Protein AF-A0A1H5FAK3-F1 (afdb_monomer_lite)

Sequence (82 aa):
MSQTPGTENGADRIPVLWAEVLGTGSDPNLGFLENGGDSFRALTLSTMIHEETGVEVDFLDILESENAHALRERVRSAADSS

Radius of gyration: 12.54 Å; chains: 1; bounding box: 35×22×31 Å

Organism: NCBI:txid67331

InterPro domains:
  IPR009081 Phosphopantetheine binding ACP domain [PF00550] (17-71)
  IPR009081 Phosphopantetheine binding ACP domain [PS50075] (5-79)
  IPR036736 ACP-like superfamily [G3DSA:1.10.1200.10] (2-81)
  IPR036736 ACP-like superfamily [SSF47336] (13-75)

pLDDT: mean 89.53, std 15.53, range [37.25, 98.12]

Foldseek 3Di:
DDDDPDDDQLLVCQLVLLCVLLHVPADQQAASVVSVHDLVSLVVSQVVSCVSHVDGDDSVCRNVQRGSVSSSVVSVVRSVVD

Secondary structure (DSSP, 8-state):
----S----GGGGHHHHHHHHH-TT--TTS-TTTTT--HHHHHHHHHHHHHHHS----HHHHHT-S-HHHHHHHHHHHHHT-

Structure (mmCIF, N/CA/C/O backbone):
data_AF-A0A1H5FAK3-F1
#
_entry.id   AF-A0A1H5FAK3-F1
#
loop_
_atom_site.group_PDB
_atom_site.id
_atom_site.type_symbol
_atom_site.label_atom_id
_atom_site.label_alt_id
_atom_site.label_comp_id
_atom_site.label_asym_id
_atom_site.label_entity_id
_atom_site.label_seq_id
_atom_site.pdbx_PDB_ins_code
_atom_site.Cartn_x
_atom_site.Cartn_y
_atom_site.Cartn_z
_atom_site.occupancy
_atom_site.B_iso_or_equiv
_atom_site.auth_seq_id
_atom_site.auth_comp_id
_atom_site.auth_asym_id
_atom_site.auth_atom_id
_atom_site.pdbx_PDB_model_num
ATOM 1 N N . MET A 1 1 ? -23.706 -12.516 18.009 1.00 37.25 1 MET A N 1
ATOM 2 C CA . MET A 1 1 ? -22.443 -12.810 17.306 1.00 37.25 1 MET A CA 1
ATOM 3 C C . MET A 1 1 ? -22.647 -12.380 15.872 1.00 37.25 1 MET A C 1
ATOM 5 O O . MET A 1 1 ? -23.431 -12.999 15.165 1.00 37.25 1 MET A O 1
ATOM 9 N N . SER A 1 2 ? -22.091 -11.222 15.540 1.00 41.59 2 SER A N 1
ATOM 10 C CA . SER A 1 2 ? -22.336 -10.492 14.302 1.00 41.59 2 SER A CA 1
ATOM 11 C C . SER A 1 2 ? -21.371 -10.962 13.223 1.00 41.59 2 SER A C 1
ATOM 13 O O . SER A 1 2 ? -20.164 -10.933 13.443 1.00 41.59 2 SER A O 1
ATOM 15 N N . GLN A 1 3 ? -21.892 -11.346 12.062 1.00 41.56 3 GLN A N 1
ATOM 16 C CA . GLN A 1 3 ? -21.159 -11.226 10.806 1.00 41.56 3 GLN A CA 1
ATOM 17 C C . GLN A 1 3 ? -22.184 -11.141 9.673 1.00 41.56 3 GLN A C 1
ATOM 19 O O . GLN A 1 3 ? -22.896 -12.103 9.388 1.00 41.56 3 GLN A O 1
ATOM 24 N N . THR A 1 4 ? -22.325 -9.950 9.094 1.00 42.03 4 THR A N 1
ATOM 25 C CA . THR A 1 4 ? -23.115 -9.731 7.880 1.00 42.03 4 THR A CA 1
ATOM 26 C C . THR A 1 4 ? -22.289 -10.254 6.701 1.00 42.03 4 THR A C 1
ATOM 28 O O . THR A 1 4 ? -21.133 -9.852 6.568 1.00 42.03 4 THR A O 1
ATOM 31 N N . PRO A 1 5 ? -22.814 -11.161 5.863 1.00 51.09 5 PRO A N 1
ATOM 32 C CA . PRO A 1 5 ? -22.084 -11.665 4.710 1.00 51.09 5 PRO A CA 1
ATOM 33 C C . PRO A 1 5 ? -22.140 -10.625 3.579 1.00 51.09 5 PRO A C 1
ATOM 35 O O . PRO A 1 5 ? -23.230 -10.203 3.202 1.00 51.09 5 PRO A O 1
ATOM 38 N N . GLY A 1 6 ? -20.985 -10.235 3.023 1.00 45.16 6 GLY A N 1
ATOM 39 C CA . GLY A 1 6 ? -20.921 -9.618 1.688 1.00 45.16 6 GLY A CA 1
ATOM 40 C C . GLY A 1 6 ? -20.372 -8.195 1.540 1.00 45.16 6 GLY A C 1
ATOM 41 O O . GLY A 1 6 ? -20.579 -7.624 0.476 1.00 45.16 6 GLY A O 1
ATOM 42 N N . THR A 1 7 ? -19.665 -7.626 2.519 1.00 47.09 7 THR A N 1
ATOM 43 C CA . THR A 1 7 ? -18.852 -6.418 2.278 1.00 47.09 7 THR A CA 1
ATOM 44 C C . THR A 1 7 ? -17.394 -6.849 2.247 1.00 47.09 7 THR A C 1
ATOM 46 O O . THR A 1 7 ? -16.853 -7.229 3.283 1.00 47.09 7 THR A O 1
ATOM 49 N N . GLU A 1 8 ? -16.773 -6.861 1.068 1.00 56.62 8 GLU A N 1
ATOM 50 C CA . GLU A 1 8 ? -15.311 -6.840 0.984 1.00 56.62 8 GLU A CA 1
ATOM 51 C C . GLU A 1 8 ? -14.813 -5.706 1.890 1.00 56.62 8 GLU A C 1
ATOM 53 O O . GLU A 1 8 ? -15.269 -4.569 1.768 1.00 56.62 8 GLU A O 1
ATOM 58 N N . ASN A 1 9 ? -13.980 -6.013 2.889 1.00 73.31 9 ASN A N 1
ATOM 59 C CA . ASN A 1 9 ? -13.390 -4.948 3.691 1.00 73.31 9 ASN A CA 1
ATOM 60 C C . ASN A 1 9 ? -12.515 -4.137 2.725 1.00 73.31 9 ASN A C 1
ATOM 62 O O . ASN A 1 9 ? -11.839 -4.742 1.897 1.00 73.31 9 ASN A O 1
ATOM 66 N N . GLY A 1 10 ? -12.511 -2.802 2.786 1.00 84.62 10 GLY A N 1
ATOM 67 C CA . GLY A 1 10 ? -11.677 -1.998 1.882 1.00 84.62 10 GLY A CA 1
ATOM 68 C C . GLY A 1 10 ? -10.200 -2.437 1.901 1.00 84.62 10 GLY A C 1
ATOM 69 O O . GLY A 1 10 ? -9.517 -2.396 0.881 1.00 84.62 10 GLY A O 1
ATOM 70 N N . ALA A 1 11 ? -9.734 -2.998 3.026 1.00 92.00 11 ALA A N 1
ATOM 71 C CA . ALA A 1 11 ? -8.427 -3.640 3.131 1.00 92.00 11 ALA A CA 1
ATOM 72 C C . ALA A 1 11 ? -8.241 -4.849 2.179 1.00 92.00 11 ALA A C 1
ATOM 74 O O . ALA A 1 11 ? -7.155 -5.064 1.648 1.00 92.00 11 ALA A O 1
ATOM 75 N N . ASP A 1 12 ? -9.271 -5.646 1.896 1.00 93.62 12 ASP A N 1
ATOM 76 C CA . ASP A 1 12 ? -9.175 -6.787 0.972 1.00 93.62 12 ASP A CA 1
ATOM 77 C C . ASP A 1 12 ? -8.843 -6.365 -0.470 1.00 93.62 12 ASP A C 1
ATOM 79 O O . ASP A 1 12 ? -8.327 -7.182 -1.237 1.00 93.62 12 ASP A O 1
ATOM 83 N N . ARG A 1 13 ? -9.044 -5.087 -0.826 1.00 94.56 13 ARG A N 1
ATOM 84 C CA . ARG A 1 13 ? -8.652 -4.526 -2.128 1.00 94.56 13 ARG A CA 1
ATOM 85 C C . ARG A 1 13 ? -7.178 -4.135 -2.224 1.00 94.56 13 ARG A C 1
ATOM 87 O O . ARG A 1 13 ? -6.693 -3.917 -3.331 1.00 94.56 13 ARG A O 1
ATOM 94 N N . ILE A 1 14 ? -6.432 -4.114 -1.120 1.00 95.56 14 ILE A N 1
ATOM 95 C CA . ILE A 1 14 ? -5.024 -3.685 -1.095 1.00 95.56 14 ILE A CA 1
ATOM 96 C C . ILE A 1 14 ? -4.139 -4.440 -2.103 1.00 95.56 14 ILE A C 1
ATOM 98 O O . ILE A 1 14 ? -3.405 -3.770 -2.827 1.00 95.56 14 ILE A O 1
ATOM 102 N N . PRO A 1 15 ? -4.213 -5.781 -2.256 1.00 95.06 15 PRO A N 1
ATOM 103 C CA . PRO A 1 15 ? -3.420 -6.479 -3.272 1.00 95.06 15 PRO A CA 1
ATOM 104 C C . PRO A 1 15 ? -3.756 -6.061 -4.710 1.00 95.06 15 PRO A C 1
ATOM 106 O O . PRO A 1 15 ? -2.893 -6.108 -5.583 1.00 95.06 15 PRO A O 1
ATOM 109 N N . VAL A 1 16 ? -4.999 -5.638 -4.961 1.00 94.81 16 VAL A N 1
ATOM 110 C CA . VAL A 1 16 ? -5.426 -5.130 -6.270 1.00 94.81 16 VAL A CA 1
ATOM 111 C C . VAL A 1 16 ? -4.837 -3.742 -6.504 1.00 94.81 16 VAL A C 1
ATOM 113 O O . VAL A 1 16 ? -4.167 -3.549 -7.512 1.00 94.81 16 VAL A O 1
ATOM 116 N N . LEU A 1 17 ? -4.995 -2.816 -5.552 1.00 95.81 17 LEU A N 1
ATOM 117 C CA . LEU A 1 17 ? -4.432 -1.460 -5.638 1.00 95.81 17 LEU A CA 1
ATOM 118 C C . LEU A 1 17 ? -2.901 -1.490 -5.785 1.00 95.81 17 LEU A C 1
ATOM 120 O O . LEU A 1 17 ? -2.320 -0.737 -6.563 1.00 95.81 17 LEU A O 1
ATOM 124 N N . TRP A 1 18 ? -2.247 -2.413 -5.076 1.00 96.75 18 TRP A N 1
ATOM 125 C CA . TRP A 1 18 ? -0.814 -2.678 -5.188 1.00 96.75 18 T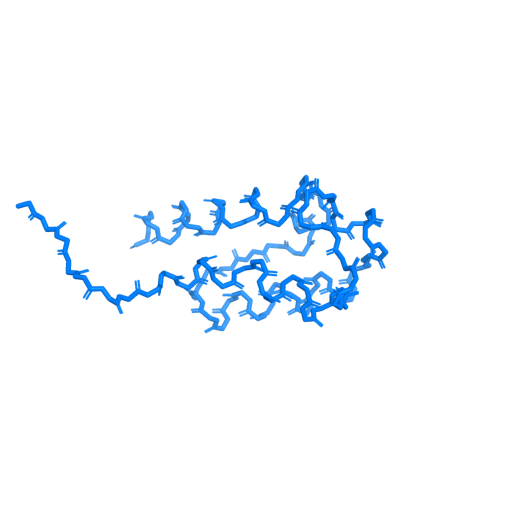RP A CA 1
ATOM 126 C C . TRP A 1 18 ? -0.412 -3.015 -6.627 1.00 96.75 18 TRP A C 1
ATOM 128 O O . TRP A 1 18 ? 0.489 -2.385 -7.182 1.00 96.75 18 TRP A O 1
ATOM 138 N N . ALA A 1 19 ? -1.112 -3.963 -7.257 1.00 96.06 19 ALA A N 1
ATOM 139 C CA . ALA A 1 19 ? -0.865 -4.354 -8.642 1.00 96.06 19 ALA A CA 1
ATOM 140 C C . ALA A 1 19 ? -1.264 -3.265 -9.654 1.00 96.06 19 ALA A C 1
ATOM 142 O O . ALA A 1 19 ? -0.633 -3.143 -10.700 1.00 96.06 19 ALA A O 1
ATOM 143 N N . GLU A 1 20 ? -2.275 -2.443 -9.367 1.00 96.19 20 GLU A N 1
ATOM 144 C CA . GLU A 1 20 ? -2.630 -1.294 -10.213 1.00 96.19 20 GLU A CA 1
ATOM 145 C C . GLU A 1 20 ? -1.519 -0.234 -10.223 1.00 96.19 20 GLU A C 1
ATOM 147 O O . GLU A 1 20 ? -1.190 0.313 -11.278 1.00 96.19 20 GLU A O 1
ATOM 152 N N . VAL A 1 21 ? -0.892 0.010 -9.069 1.00 97.00 21 VAL A N 1
ATOM 153 C CA . VAL A 1 21 ? 0.185 0.997 -8.916 1.00 97.00 21 VAL A CA 1
ATOM 154 C C . VAL A 1 21 ? 1.531 0.479 -9.423 1.00 97.00 21 VAL A C 1
ATOM 156 O O . VAL A 1 21 ? 2.287 1.244 -10.024 1.00 97.00 21 VAL A O 1
ATOM 159 N N . LEU A 1 22 ? 1.864 -0.792 -9.198 1.00 96.25 22 LEU A N 1
ATOM 160 C CA . LEU A 1 22 ? 3.158 -1.376 -9.583 1.00 96.25 22 LEU A CA 1
ATOM 161 C C . LEU A 1 22 ? 3.135 -2.051 -10.963 1.00 96.25 22 LEU A C 1
ATOM 163 O O . LEU A 1 22 ? 4.180 -2.223 -11.588 1.00 96.25 22 LEU A O 1
ATOM 167 N N . GLY A 1 23 ? 1.947 -2.358 -11.478 1.00 94.50 23 GLY A N 1
ATOM 168 C CA . GLY A 1 23 ? 1.725 -3.072 -12.729 1.00 94.50 23 GLY A CA 1
ATOM 169 C C . GLY A 1 23 ? 1.377 -4.547 -12.511 1.00 94.50 23 GLY A C 1
ATOM 170 O O . GLY A 1 23 ? 1.750 -5.168 -11.520 1.00 94.50 23 GLY A O 1
ATOM 171 N N . THR A 1 24 ? 0.702 -5.147 -13.494 1.00 86.94 24 THR A N 1
ATOM 172 C CA . THR A 1 24 ? 0.149 -6.517 -13.430 1.00 86.94 24 THR A CA 1
ATOM 173 C C . THR A 1 24 ? 1.183 -7.639 -13.265 1.00 86.94 24 THR A C 1
ATOM 175 O O . THR A 1 24 ? 0.800 -8.790 -13.071 1.00 86.94 24 THR A O 1
ATOM 178 N N . GLY A 1 25 ? 2.478 -7.326 -13.361 1.00 89.06 25 GLY A N 1
ATOM 179 C CA . GLY A 1 25 ? 3.583 -8.255 -13.122 1.00 89.06 25 GLY A CA 1
ATOM 180 C C . GLY A 1 25 ? 4.147 -8.224 -11.700 1.00 89.06 25 GLY A C 1
ATOM 181 O O . GLY A 1 25 ? 5.103 -8.950 -11.443 1.00 89.06 25 GLY A O 1
ATOM 182 N N . SER A 1 26 ? 3.612 -7.390 -10.800 1.00 92.94 26 SER A N 1
ATOM 183 C CA . SER A 1 26 ? 4.088 -7.317 -9.417 1.00 92.94 26 SER A CA 1
ATOM 184 C C . SER A 1 26 ? 3.819 -8.621 -8.663 1.00 92.94 26 SER A C 1
ATOM 186 O O . SER A 1 26 ? 2.701 -9.140 -8.711 1.00 92.94 26 SER A O 1
ATOM 188 N N . ASP A 1 27 ? 4.806 -9.112 -7.919 1.00 94.69 27 ASP A N 1
ATOM 189 C CA . ASP A 1 27 ? 4.649 -10.240 -7.006 1.00 94.69 27 ASP A CA 1
ATOM 190 C C . ASP A 1 27 ? 4.097 -9.736 -5.658 1.00 94.69 27 ASP A C 1
ATOM 192 O O . ASP A 1 27 ? 4.767 -8.947 -4.979 1.00 94.69 27 ASP A O 1
ATOM 196 N N . PRO A 1 28 ? 2.897 -10.179 -5.235 1.00 91.62 28 PRO A N 1
ATOM 197 C CA . PRO A 1 28 ? 2.293 -9.765 -3.972 1.00 91.62 28 PRO A CA 1
ATOM 198 C C . PRO A 1 28 ? 3.011 -10.316 -2.735 1.00 91.62 28 PRO A C 1
ATOM 200 O O . PRO A 1 28 ? 2.587 -9.976 -1.635 1.00 91.62 28 PRO A O 1
ATOM 203 N N . ASN A 1 29 ? 4.043 -11.154 -2.891 1.00 95.00 29 ASN A N 1
ATOM 204 C CA . ASN A 1 29 ? 4.895 -11.668 -1.812 1.00 95.00 29 ASN A CA 1
ATOM 205 C C . ASN A 1 29 ? 6.219 -10.905 -1.667 1.00 95.00 29 ASN A C 1
ATOM 207 O O . ASN A 1 29 ? 6.947 -11.164 -0.711 1.00 95.00 29 ASN A O 1
ATOM 211 N N . LEU A 1 30 ? 6.535 -10.002 -2.600 1.00 97.25 30 LEU A N 1
ATOM 212 C CA . LEU A 1 30 ? 7.718 -9.144 -2.541 1.00 97.25 30 LEU A CA 1
ATOM 213 C C . LEU A 1 30 ? 7.358 -7.749 -2.033 1.00 97.25 30 LEU A C 1
ATOM 215 O O . LEU A 1 30 ? 6.223 -7.287 -2.197 1.00 97.25 30 LEU A O 1
ATOM 219 N N . GLY A 1 31 ? 8.350 -7.056 -1.481 1.00 97.25 31 GLY A N 1
ATOM 220 C CA . GLY A 1 31 ? 8.202 -5.694 -0.996 1.00 97.25 31 GLY A CA 1
ATOM 221 C C . GLY A 1 31 ? 7.897 -4.693 -2.108 1.00 97.25 31 GLY A C 1
ATOM 222 O O . GLY A 1 31 ? 8.042 -4.962 -3.307 1.00 97.25 31 GLY A O 1
ATOM 223 N N . PHE A 1 32 ? 7.471 -3.494 -1.711 1.00 97.75 32 PHE A N 1
ATOM 224 C CA . PHE A 1 32 ? 7.067 -2.455 -2.663 1.00 97.75 32 PHE A CA 1
ATOM 225 C C . PHE A 1 32 ? 8.237 -2.014 -3.554 1.00 97.75 32 PHE A C 1
ATOM 227 O O . PHE A 1 32 ? 8.109 -1.925 -4.774 1.00 97.75 32 PHE A O 1
ATOM 234 N N . LEU A 1 33 ? 9.408 -1.805 -2.946 1.00 96.50 33 LEU A N 1
ATOM 235 C CA . LEU A 1 33 ? 10.644 -1.443 -3.646 1.00 96.50 33 LEU A CA 1
ATOM 236 C C . LEU A 1 33 ? 11.181 -2.581 -4.525 1.00 96.50 33 LEU A C 1
ATOM 238 O O . LEU A 1 33 ? 11.696 -2.331 -5.613 1.00 96.50 33 LEU A O 1
ATOM 242 N N . GLU A 1 34 ? 11.038 -3.833 -4.084 1.00 97.06 34 GLU A N 1
ATOM 243 C CA . GLU A 1 34 ? 11.482 -5.015 -4.838 1.00 97.06 34 GLU A CA 1
ATOM 244 C C . GLU A 1 34 ? 10.678 -5.206 -6.129 1.00 97.06 34 GLU A C 1
ATOM 246 O O . GLU A 1 34 ? 11.219 -5.631 -7.147 1.00 97.06 34 GLU A O 1
ATOM 251 N N . ASN A 1 35 ? 9.407 -4.798 -6.115 1.00 96.88 35 ASN A N 1
ATOM 252 C CA . ASN A 1 35 ? 8.550 -4.721 -7.296 1.00 96.88 35 ASN A CA 1
ATOM 253 C C . ASN A 1 35 ? 8.848 -3.511 -8.207 1.00 96.88 35 ASN A C 1
ATOM 255 O O . ASN A 1 35 ? 8.114 -3.261 -9.163 1.00 96.88 35 ASN A O 1
ATOM 259 N N . GLY A 1 36 ? 9.907 -2.742 -7.932 1.00 94.94 36 GLY A N 1
ATOM 260 C CA . GLY A 1 36 ? 10.259 -1.537 -8.688 1.00 94.94 36 GLY A CA 1
ATOM 261 C C . GLY A 1 36 ? 9.435 -0.305 -8.308 1.00 94.94 36 GLY A C 1
ATOM 262 O O . GLY A 1 36 ? 9.374 0.651 -9.083 1.00 94.94 36 GLY A O 1
ATOM 263 N N . GLY A 1 37 ? 8.788 -0.324 -7.140 1.00 96.88 37 GLY A N 1
ATOM 264 C CA . GLY A 1 37 ? 8.102 0.828 -6.576 1.00 96.88 37 GLY A CA 1
ATOM 265 C C . GLY A 1 37 ? 9.055 1.954 -6.182 1.00 96.88 37 GLY A C 1
ATOM 266 O O . GLY A 1 37 ? 10.243 1.754 -5.937 1.00 96.88 37 GLY A O 1
ATOM 267 N N . ASP A 1 38 ? 8.506 3.159 -6.096 1.00 97.06 38 ASP A N 1
ATOM 268 C CA . ASP A 1 38 ? 9.206 4.380 -5.710 1.00 97.06 38 ASP A CA 1
ATOM 269 C C . ASP A 1 38 ? 8.288 5.258 -4.842 1.00 97.06 38 ASP A C 1
ATOM 271 O O . ASP A 1 38 ? 7.116 4.935 -4.630 1.00 97.06 38 ASP A O 1
ATOM 275 N N . SER A 1 39 ? 8.801 6.374 -4.324 1.00 96.81 39 SER A N 1
ATOM 276 C CA . SER A 1 39 ? 8.039 7.251 -3.427 1.00 96.81 39 SER A CA 1
ATOM 277 C C . SER A 1 39 ? 6.797 7.868 -4.071 1.00 96.81 39 SER A C 1
ATOM 279 O O . SER A 1 39 ? 5.797 8.061 -3.384 1.00 96.81 39 SER A O 1
ATOM 281 N N . PHE A 1 40 ? 6.817 8.153 -5.374 1.00 97.44 40 PHE A N 1
ATOM 282 C CA . PHE A 1 40 ? 5.661 8.707 -6.075 1.00 97.44 40 PHE A CA 1
ATOM 283 C C . PHE A 1 40 ? 4.547 7.662 -6.191 1.00 97.44 40 PHE A C 1
ATOM 285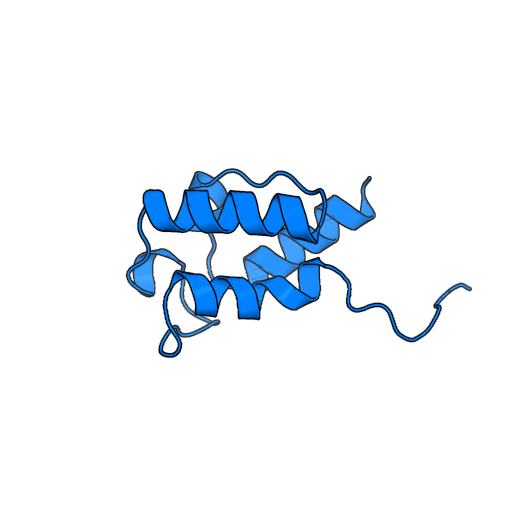 O O . PHE A 1 40 ? 3.378 7.951 -5.922 1.00 97.44 40 PHE A O 1
ATOM 292 N N . ARG A 1 41 ? 4.911 6.419 -6.517 1.00 97.81 41 ARG A N 1
ATOM 293 C CA . ARG A 1 41 ? 3.975 5.288 -6.518 1.00 97.81 41 ARG A CA 1
ATOM 294 C C . ARG A 1 41 ? 3.454 4.972 -5.117 1.00 97.81 41 ARG A C 1
ATOM 296 O O . ARG A 1 41 ? 2.259 4.747 -4.964 1.00 97.81 41 ARG A O 1
ATOM 303 N N . ALA A 1 42 ? 4.307 5.009 -4.096 1.00 98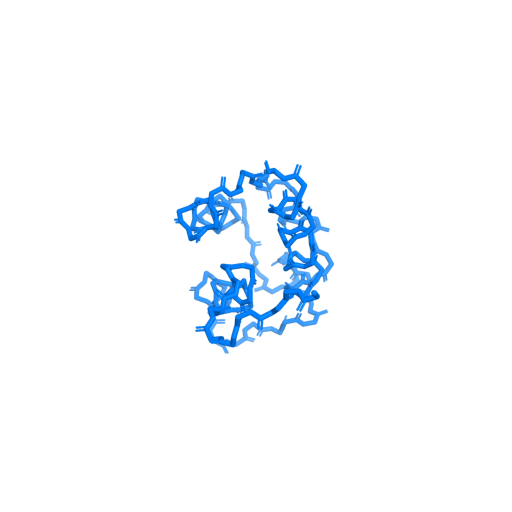.06 42 ALA A N 1
ATOM 304 C CA . ALA A 1 42 ? 3.893 4.784 -2.712 1.00 98.06 42 ALA A CA 1
ATOM 305 C C . ALA A 1 42 ? 2.917 5.866 -2.224 1.00 98.06 42 ALA A C 1
ATOM 307 O O . ALA A 1 42 ? 1.904 5.543 -1.611 1.00 98.06 42 ALA A O 1
ATOM 308 N N . LEU A 1 43 ? 3.161 7.137 -2.561 1.00 97.94 43 LEU A N 1
ATOM 309 C CA . LEU A 1 43 ? 2.234 8.234 -2.270 1.00 97.94 43 LEU A CA 1
ATOM 310 C C . LEU A 1 43 ? 0.887 8.052 -2.988 1.00 97.94 43 LEU A C 1
ATOM 312 O O . LEU A 1 43 ? -0.171 8.282 -2.401 1.00 97.94 43 LEU A O 1
ATOM 316 N N . THR A 1 44 ? 0.930 7.606 -4.247 1.00 98.06 44 THR A N 1
ATOM 317 C CA . THR A 1 44 ? -0.276 7.282 -5.024 1.00 98.06 44 THR A CA 1
ATOM 318 C C . THR A 1 44 ? -1.075 6.177 -4.334 1.00 98.06 44 THR A C 1
ATOM 320 O O . THR A 1 44 ? -2.267 6.345 -4.094 1.00 98.06 44 THR A O 1
ATOM 323 N N . LEU A 1 45 ? -0.411 5.085 -3.939 1.00 98.06 45 LEU A N 1
ATOM 324 C CA . LEU A 1 45 ? -1.052 3.983 -3.229 1.00 98.06 45 LEU A CA 1
ATOM 325 C C . LEU A 1 45 ? -1.621 4.437 -1.877 1.00 98.06 45 LEU A C 1
ATOM 327 O O . LEU A 1 45 ? -2.764 4.124 -1.581 1.00 98.06 45 LEU A O 1
ATOM 331 N N . SER A 1 46 ? -0.879 5.225 -1.094 1.00 98.12 46 SER A N 1
ATOM 332 C CA . SER A 1 46 ? -1.352 5.807 0.174 1.00 98.12 46 SER A CA 1
ATOM 333 C C . SER A 1 46 ? -2.672 6.571 0.000 1.00 98.12 46 SER A C 1
ATOM 335 O O . SER A 1 46 ? -3.619 6.352 0.756 1.00 98.12 46 SER A O 1
ATOM 337 N N . THR A 1 47 ? -2.774 7.389 -1.052 1.00 97.44 47 THR A N 1
ATOM 338 C CA . THR A 1 47 ? -4.002 8.139 -1.359 1.00 97.44 47 THR A CA 1
ATOM 339 C C . THR A 1 47 ? -5.157 7.200 -1.714 1.00 97.44 47 THR A C 1
ATOM 341 O O . THR A 1 47 ? -6.238 7.330 -1.149 1.00 97.44 47 THR A O 1
ATOM 344 N N . MET A 1 48 ? -4.921 6.208 -2.580 1.00 97.00 48 MET A N 1
ATOM 345 C CA . MET A 1 48 ? -5.944 5.224 -2.964 1.00 97.00 48 MET A CA 1
ATOM 346 C C . MET A 1 48 ? -6.433 4.403 -1.763 1.00 97.00 48 MET A C 1
ATOM 348 O O . MET A 1 48 ? -7.622 4.127 -1.644 1.00 97.00 48 MET A O 1
ATOM 352 N N . ILE A 1 49 ? -5.531 4.030 -0.849 1.00 96.19 49 ILE A N 1
ATOM 353 C CA . ILE A 1 49 ? -5.883 3.322 0.388 1.00 96.19 49 ILE A CA 1
ATOM 354 C C . ILE A 1 49 ? -6.803 4.183 1.246 1.00 96.19 49 ILE A C 1
ATOM 356 O O . ILE A 1 49 ? -7.820 3.687 1.731 1.00 96.19 49 ILE A O 1
ATOM 360 N N . HIS A 1 50 ? -6.472 5.461 1.419 1.00 95.62 50 HIS A N 1
ATOM 361 C CA . HIS A 1 50 ? -7.306 6.378 2.182 1.00 95.62 50 HIS A CA 1
ATOM 362 C C . HIS A 1 50 ? -8.694 6.556 1.552 1.00 95.62 50 HIS A C 1
ATOM 364 O O . HIS A 1 50 ? -9.693 6.485 2.263 1.00 95.62 50 HIS A O 1
ATOM 370 N N . GLU A 1 51 ? -8.783 6.723 0.233 1.00 94.50 51 GLU A N 1
ATOM 371 C CA . GLU A 1 51 ? -10.067 6.857 -0.469 1.00 94.50 51 GLU A CA 1
ATOM 372 C C . GLU A 1 51 ? -10.939 5.595 -0.356 1.00 94.50 51 GLU A C 1
ATOM 374 O O . GLU A 1 51 ? -12.149 5.698 -0.160 1.00 94.50 51 GLU A O 1
ATOM 379 N N . GLU A 1 52 ? -10.331 4.408 -0.429 1.00 93.00 52 GLU A N 1
ATOM 380 C CA . GLU A 1 52 ? -11.045 3.126 -0.372 1.00 93.00 52 GLU A CA 1
ATOM 381 C C . GLU A 1 52 ? -11.429 2.706 1.053 1.00 93.00 52 GLU A C 1
ATOM 383 O O . GLU A 1 52 ? -12.434 2.022 1.251 1.00 93.00 52 GLU A O 1
ATOM 388 N N . THR A 1 53 ? -10.622 3.064 2.056 1.00 92.56 53 THR A N 1
ATOM 389 C CA . THR A 1 53 ? -10.737 2.499 3.415 1.00 92.56 53 THR A CA 1
ATOM 390 C C . THR A 1 53 ? -10.976 3.534 4.510 1.00 92.56 53 THR A C 1
ATOM 392 O O . THR A 1 53 ? -11.365 3.169 5.617 1.00 92.56 53 THR A O 1
ATOM 395 N N . GLY A 1 54 ? -10.729 4.816 4.236 1.00 93.62 54 GLY A N 1
ATOM 396 C CA . GLY A 1 54 ? -10.681 5.885 5.235 1.00 93.62 54 GLY A CA 1
ATOM 397 C C . GLY A 1 54 ? -9.419 5.884 6.108 1.00 93.62 54 GLY A C 1
ATOM 398 O O . GLY A 1 54 ? -9.229 6.816 6.886 1.00 93.62 54 GLY A O 1
ATOM 399 N N . VAL A 1 55 ? -8.541 4.881 5.988 1.00 94.94 55 VAL A N 1
ATOM 400 C CA . VAL A 1 55 ? -7.308 4.768 6.782 1.00 94.94 55 VAL A CA 1
ATOM 401 C C . VAL A 1 55 ? -6.182 5.563 6.128 1.00 94.94 55 VAL A C 1
ATOM 403 O O . VAL A 1 55 ? -5.853 5.350 4.964 1.00 94.94 55 VAL A O 1
ATOM 406 N N . GLU A 1 56 ? -5.549 6.455 6.888 1.00 94.56 56 GLU A N 1
ATOM 407 C CA . GLU A 1 56 ? -4.312 7.115 6.465 1.00 94.56 56 GLU A CA 1
ATOM 408 C C . GLU A 1 56 ? -3.106 6.19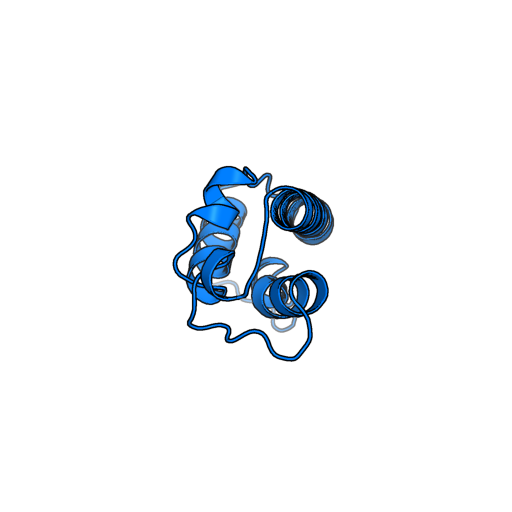3 6.699 1.00 94.56 56 GLU A C 1
ATOM 410 O O . GLU A 1 56 ? -2.870 5.719 7.812 1.00 94.56 56 GLU A O 1
ATOM 415 N N . VAL A 1 57 ? -2.328 5.948 5.642 1.00 95.75 57 VAL A N 1
ATOM 416 C CA . VAL A 1 57 ? -1.074 5.181 5.694 1.00 95.75 57 VAL A CA 1
ATOM 417 C C . VAL A 1 57 ? 0.049 6.055 5.157 1.00 95.75 57 VAL A C 1
ATOM 419 O O . VAL A 1 57 ? -0.078 6.597 4.060 1.00 95.75 57 VAL A O 1
ATOM 422 N N . ASP A 1 58 ? 1.153 6.185 5.892 1.00 96.50 58 ASP A N 1
ATOM 423 C CA . ASP A 1 58 ? 2.307 6.946 5.413 1.00 96.50 58 ASP A CA 1
ATOM 424 C C . ASP A 1 58 ? 2.960 6.240 4.210 1.00 96.50 58 ASP A C 1
ATOM 426 O O . ASP A 1 58 ? 3.050 5.012 4.148 1.00 96.50 58 ASP A O 1
ATOM 430 N N . PHE A 1 59 ? 3.428 7.003 3.224 1.00 96.19 59 PHE A N 1
ATOM 431 C CA . PHE A 1 59 ? 4.077 6.415 2.052 1.00 96.19 59 PHE A CA 1
ATOM 432 C C . PHE A 1 59 ? 5.392 5.700 2.415 1.00 96.19 59 PHE A C 1
ATOM 434 O O . PHE A 1 59 ? 5.767 4.751 1.728 1.00 96.19 59 PHE A O 1
ATOM 441 N N . LEU A 1 60 ? 6.087 6.117 3.481 1.00 96.69 60 LEU A N 1
ATOM 442 C CA . LEU A 1 60 ? 7.277 5.433 3.992 1.00 96.69 60 LEU A CA 1
ATOM 443 C C . LEU A 1 60 ? 6.921 4.037 4.503 1.00 96.69 60 LEU A C 1
ATOM 445 O O . LEU A 1 60 ? 7.590 3.075 4.140 1.00 96.69 60 LEU A O 1
ATOM 449 N N . ASP A 1 61 ? 5.804 3.900 5.219 1.00 96.69 61 ASP A N 1
ATOM 450 C CA . ASP A 1 61 ? 5.312 2.597 5.675 1.00 96.69 61 ASP A CA 1
ATOM 451 C C . ASP A 1 61 ? 5.004 1.646 4.506 1.00 96.69 61 ASP A C 1
ATOM 453 O O . ASP A 1 61 ? 5.177 0.432 4.618 1.00 96.69 61 ASP A O 1
ATOM 457 N N . ILE A 1 62 ? 4.559 2.185 3.368 1.00 97.69 62 ILE A N 1
ATOM 458 C CA . ILE A 1 62 ? 4.333 1.412 2.140 1.00 97.69 62 ILE A CA 1
ATOM 459 C C . ILE A 1 62 ? 5.665 0.982 1.521 1.00 97.69 62 ILE A C 1
ATOM 461 O O . ILE A 1 62 ? 5.807 -0.173 1.127 1.00 97.69 62 ILE A O 1
ATOM 465 N N . LEU A 1 63 ? 6.651 1.881 1.455 1.00 97.06 63 LEU A N 1
ATOM 466 C CA . LEU A 1 63 ? 7.987 1.559 0.939 1.00 97.06 63 LEU A CA 1
ATOM 467 C C . LEU A 1 63 ? 8.674 0.468 1.772 1.00 97.06 63 LEU A C 1
ATOM 469 O O . LEU A 1 63 ? 9.364 -0.382 1.211 1.00 97.06 63 LEU A O 1
ATOM 473 N N . GLU A 1 64 ? 8.459 0.487 3.087 1.00 96.31 64 GLU A N 1
ATOM 474 C CA . GLU A 1 64 ? 8.998 -0.478 4.052 1.00 96.31 64 GLU A CA 1
ATOM 475 C C . GLU A 1 64 ? 8.131 -1.739 4.205 1.00 96.31 64 GLU A C 1
ATOM 477 O O . GLU A 1 64 ? 8.503 -2.662 4.931 1.00 96.31 64 GLU A O 1
ATOM 482 N N . SER A 1 65 ? 6.981 -1.814 3.526 1.00 96.25 65 SER A N 1
ATOM 483 C CA . SER A 1 65 ? 6.101 -2.979 3.611 1.00 96.25 65 SER A CA 1
ATOM 484 C C . SER A 1 65 ? 6.749 -4.204 2.972 1.00 96.25 65 SER A C 1
ATOM 486 O O . SER A 1 65 ? 7.110 -4.190 1.793 1.00 96.25 65 SER A O 1
ATOM 488 N N . GLU A 1 66 ? 6.815 -5.291 3.746 1.00 96.69 66 GLU A N 1
ATOM 489 C CA . GLU A 1 66 ? 7.407 -6.564 3.319 1.00 96.69 66 GLU A CA 1
ATOM 490 C C . GLU A 1 66 ? 6.718 -7.145 2.085 1.00 96.69 66 GLU A C 1
ATOM 492 O O . GLU A 1 66 ? 7.363 -7.822 1.294 1.00 96.69 66 GLU A O 1
ATOM 497 N N . ASN A 1 67 ? 5.408 -6.917 1.940 1.00 97.50 67 ASN A N 1
ATOM 498 C CA . ASN A 1 67 ? 4.604 -7.356 0.805 1.00 97.50 67 ASN A CA 1
ATOM 499 C C . ASN A 1 67 ? 3.170 -6.795 0.869 1.00 97.50 67 ASN A C 1
ATOM 501 O O . ASN A 1 67 ? 2.763 -6.176 1.858 1.00 97.50 67 ASN A O 1
ATOM 505 N N . ALA A 1 68 ? 2.376 -7.053 -0.175 1.00 96.62 68 ALA A N 1
ATOM 506 C CA . ALA A 1 68 ? 1.000 -6.566 -0.285 1.00 96.62 68 ALA A CA 1
ATOM 507 C C . ALA A 1 68 ? 0.075 -7.112 0.821 1.00 96.62 68 ALA A C 1
ATOM 509 O O . ALA A 1 68 ? -0.839 -6.422 1.278 1.00 96.62 68 ALA A O 1
ATOM 510 N N . HIS A 1 69 ? 0.308 -8.347 1.277 1.00 96.19 69 HIS A N 1
ATOM 511 C CA . HIS A 1 69 ? -0.492 -8.966 2.335 1.00 96.19 69 HIS A CA 1
ATOM 512 C C . HIS A 1 69 ? -0.215 -8.340 3.706 1.00 96.19 69 HIS A C 1
ATOM 514 O O . HIS A 1 69 ? -1.156 -8.093 4.457 1.00 96.19 69 HIS A O 1
ATOM 520 N N . ALA A 1 70 ? 1.045 -8.024 4.012 1.00 96.88 70 ALA A N 1
ATOM 521 C CA . ALA A 1 70 ? 1.419 -7.322 5.237 1.00 96.88 70 ALA A CA 1
ATOM 522 C C . ALA A 1 70 ? 0.763 -5.933 5.307 1.00 96.88 70 ALA A C 1
ATOM 524 O O . ALA A 1 70 ? 0.178 -5.571 6.331 1.00 96.88 70 ALA A O 1
ATOM 525 N N . LEU A 1 71 ? 0.776 -5.192 4.192 1.00 97.12 71 LEU A N 1
ATOM 526 C CA . LEU A 1 71 ? 0.099 -3.899 4.100 1.00 97.12 71 LEU A CA 1
ATOM 527 C C . LEU A 1 71 ? -1.418 -4.034 4.300 1.00 97.12 71 LEU A C 1
ATOM 529 O O . LEU A 1 71 ? -2.009 -3.252 5.043 1.00 97.12 71 LEU A O 1
ATOM 533 N N . ARG A 1 72 ? -2.049 -5.058 3.706 1.00 96.69 72 ARG A N 1
ATOM 534 C CA . ARG A 1 72 ? -3.474 -5.344 3.929 1.00 96.69 72 ARG A CA 1
ATOM 535 C C . ARG A 1 72 ? -3.793 -5.535 5.405 1.00 96.69 72 ARG A C 1
ATOM 537 O O . ARG A 1 72 ? -4.728 -4.915 5.905 1.00 96.69 72 ARG A O 1
ATOM 544 N N . GLU A 1 73 ? -3.065 -6.416 6.088 1.00 95.50 73 GLU A N 1
ATOM 545 C CA . GLU A 1 73 ? -3.345 -6.708 7.497 1.00 95.50 73 GLU A CA 1
ATOM 546 C C . GLU A 1 73 ? -3.150 -5.464 8.371 1.00 95.50 73 GLU A C 1
ATOM 548 O O . GLU A 1 73 ? -3.933 -5.229 9.292 1.00 95.50 73 GLU A O 1
ATOM 553 N N . ARG A 1 74 ? -2.170 -4.615 8.038 1.00 94.75 74 ARG A N 1
ATOM 554 C CA . ARG A 1 74 ? -1.976 -3.323 8.703 1.00 94.75 74 ARG A CA 1
ATOM 555 C C . ARG A 1 74 ? -3.192 -2.409 8.544 1.00 94.75 74 ARG A C 1
ATOM 557 O O . ARG A 1 74 ? -3.692 -1.897 9.544 1.00 94.75 74 ARG A O 1
ATOM 564 N N . VAL A 1 75 ? -3.678 -2.229 7.315 1.00 95.25 75 VAL A N 1
ATOM 565 C CA . VAL A 1 75 ? -4.852 -1.387 7.024 1.00 95.25 75 VAL A CA 1
ATOM 566 C C . VAL A 1 75 ? -6.100 -1.940 7.706 1.00 95.25 75 VAL A C 1
ATOM 568 O O . VAL A 1 75 ? -6.835 -1.191 8.344 1.00 95.25 75 VAL A O 1
ATOM 571 N N . ARG A 1 76 ? -6.308 -3.258 7.644 1.00 94.31 76 ARG A N 1
ATOM 572 C CA . ARG A 1 76 ? -7.423 -3.937 8.311 1.00 94.31 76 ARG A CA 1
ATOM 573 C C . ARG A 1 76 ? -7.419 -3.688 9.817 1.00 94.31 76 ARG A C 1
ATOM 575 O O . ARG A 1 76 ? -8.431 -3.276 10.369 1.00 94.31 76 ARG A O 1
ATOM 582 N N . SER A 1 77 ? -6.273 -3.902 10.462 1.00 92.50 77 SER A N 1
ATOM 583 C CA . SER A 1 77 ? -6.110 -3.702 11.905 1.00 92.50 77 SER A CA 1
ATOM 584 C C . SER A 1 77 ? -6.389 -2.251 12.322 1.00 92.50 77 SER A C 1
ATOM 586 O O . SER A 1 77 ? -7.038 -2.005 13.340 1.00 92.50 77 SER A O 1
ATOM 588 N N . ALA A 1 78 ? -5.946 -1.281 11.516 1.00 91.38 78 ALA A N 1
ATOM 589 C CA . ALA A 1 78 ? -6.213 0.136 11.753 1.00 91.38 78 ALA A C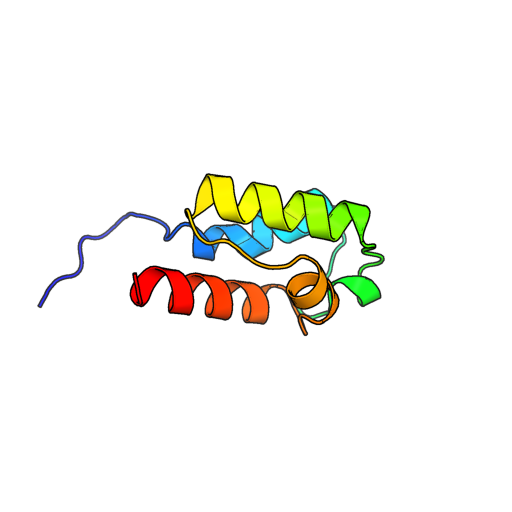A 1
ATOM 590 C C . ALA A 1 78 ? -7.702 0.493 11.584 1.00 91.38 78 ALA A C 1
ATOM 592 O O . ALA A 1 78 ? -8.253 1.223 12.411 1.00 91.38 78 ALA A O 1
ATOM 593 N N . ALA A 1 79 ? -8.362 -0.060 10.562 1.00 87.94 79 ALA A N 1
ATOM 594 C CA . ALA A 1 79 ? -9.792 0.129 10.324 1.00 87.94 79 ALA A CA 1
ATOM 595 C C . ALA A 1 79 ? -10.656 -0.491 11.436 1.00 87.94 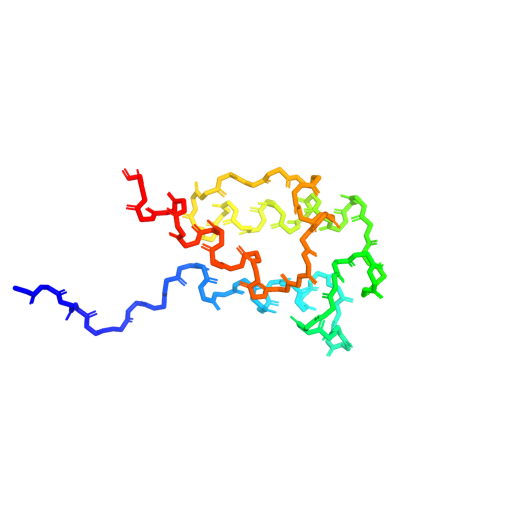79 ALA A C 1
ATOM 597 O O . ALA A 1 79 ? -11.614 0.130 11.876 1.00 87.94 79 ALA A O 1
ATOM 598 N N . ASP A 1 80 ? -10.293 -1.680 11.932 1.00 84.75 80 ASP A N 1
ATOM 599 C CA . ASP A 1 80 ? -10.994 -2.353 13.038 1.00 84.75 80 ASP A CA 1
ATOM 600 C C . ASP A 1 80 ? -10.816 -1.625 14.391 1.00 84.75 80 ASP A C 1
ATOM 602 O O . ASP A 1 80 ? -11.573 -1.866 15.333 1.00 84.75 80 ASP A O 1
ATOM 606 N N . SER A 1 81 ? -9.807 -0.752 14.503 1.00 82.25 81 SER A N 1
ATOM 607 C CA . SER A 1 81 ? -9.493 0.016 15.718 1.00 82.25 81 SER A CA 1
ATOM 608 C C . SER A 1 81 ? -10.140 1.410 15.762 1.00 82.25 81 SER A C 1
ATOM 610 O O . SER A 1 81 ? -9.961 2.116 16.759 1.00 82.25 81 SER A O 1
ATOM 612 N N . SER A 1 82 ? -10.854 1.809 14.702 1.00 63.78 82 SER A N 1
ATOM 613 C CA . SER A 1 82 ? -11.508 3.121 14.542 1.00 63.78 82 SER A CA 1
ATOM 614 C C . SER A 1 82 ? -13.016 3.041 14.775 1.00 63.78 82 SER A C 1
ATOM 616 O O . SER A 1 82 ? -13.555 3.972 15.416 1.00 63.78 82 SER A O 1
#